Protein AF-A0A9X6AEA3-F1 (afdb_monomer_lite)

Structure (mmCIF, N/CA/C/O backbone):
data_AF-A0A9X6AEA3-F1
#
_entry.id   AF-A0A9X6AEA3-F1
#
loop_
_atom_site.group_PDB
_atom_site.id
_atom_site.type_symbol
_atom_site.label_atom_id
_atom_site.label_alt_id
_atom_site.label_comp_id
_atom_site.label_asym_id
_atom_site.label_entity_id
_atom_site.label_seq_id
_atom_site.pdbx_PDB_ins_code
_atom_site.Cartn_x
_atom_site.Cartn_y
_atom_site.Cartn_z
_atom_site.occupancy
_atom_site.B_iso_or_equiv
_atom_site.auth_seq_id
_atom_site.auth_comp_id
_atom_site.auth_asym_id
_atom_site.auth_atom_id
_atom_site.pdbx_PDB_model_num
ATOM 1 N N . TYR A 1 1 ? -5.949 -10.024 3.122 1.00 87.62 1 TYR A N 1
ATOM 2 C CA . TYR A 1 1 ? -5.742 -8.581 3.340 1.00 87.62 1 TYR A CA 1
ATOM 3 C C . TYR A 1 1 ? -6.899 -7.723 2.828 1.00 87.62 1 TYR A C 1
ATOM 5 O O . TYR A 1 1 ? -7.717 -7.357 3.647 1.00 87.62 1 TYR A O 1
ATOM 13 N N . ARG A 1 2 ? -7.073 -7.421 1.525 1.00 93.06 2 ARG A N 1
ATOM 14 C CA . ARG A 1 2 ? -8.079 -6.403 1.107 1.00 93.06 2 ARG A CA 1
ATOM 15 C C . ARG A 1 2 ? -9.509 -6.643 1.609 1.00 93.06 2 ARG A C 1
ATOM 17 O O . ARG A 1 2 ? -10.118 -5.722 2.129 1.00 93.06 2 ARG A O 1
ATOM 24 N N . VAL A 1 3 ? -9.994 -7.879 1.487 1.00 95.38 3 VAL A N 1
ATOM 25 C CA . VAL A 1 3 ? -11.344 -8.274 1.928 1.00 95.38 3 VAL A CA 1
ATOM 26 C C . VAL A 1 3 ? -11.512 -8.149 3.446 1.00 95.38 3 VAL A C 1
ATOM 28 O O . VAL A 1 3 ? -12.581 -7.770 3.901 1.00 95.38 3 VAL A O 1
ATOM 31 N N . GLU A 1 4 ? -10.471 -8.439 4.229 1.00 95.75 4 GLU A N 1
ATOM 32 C CA . GLU A 1 4 ? -10.518 -8.340 5.697 1.00 95.75 4 GLU A CA 1
ATOM 33 C C . GLU A 1 4 ? -10.603 -6.877 6.142 1.00 95.75 4 GLU A C 1
ATOM 35 O O . GLU A 1 4 ? -11.446 -6.537 6.965 1.00 95.75 4 GLU A O 1
ATOM 40 N N . PHE A 1 5 ? -9.792 -6.000 5.537 1.00 96.50 5 PHE A N 1
ATOM 41 C CA . PHE A 1 5 ? -9.825 -4.560 5.814 1.00 96.50 5 PHE A CA 1
ATOM 42 C C . PHE A 1 5 ? -11.168 -3.936 5.406 1.00 96.50 5 PHE A C 1
ATOM 44 O O . PHE A 1 5 ? -11.756 -3.189 6.183 1.00 96.50 5 PHE A O 1
ATOM 51 N N . GLU A 1 6 ? -11.702 -4.292 4.232 1.00 95.81 6 GLU A N 1
ATOM 52 C CA . GLU A 1 6 ? -13.019 -3.826 3.780 1.00 95.81 6 GLU A CA 1
ATOM 53 C C . GLU A 1 6 ? -14.149 -4.308 4.704 1.00 95.81 6 GLU A C 1
ATOM 55 O O . GLU A 1 6 ? -15.024 -3.522 5.065 1.00 95.81 6 GLU A O 1
ATOM 60 N N . ALA A 1 7 ? -14.107 -5.569 5.149 1.00 97.38 7 ALA A N 1
ATOM 61 C CA . ALA A 1 7 ? -15.085 -6.119 6.088 1.00 97.38 7 ALA A CA 1
ATOM 62 C C . ALA A 1 7 ? -15.047 -5.433 7.465 1.00 97.38 7 ALA A C 1
ATOM 64 O O . ALA A 1 7 ? -16.085 -5.312 8.112 1.00 97.38 7 ALA A O 1
ATOM 65 N N . ALA A 1 8 ? -13.874 -4.958 7.891 1.00 96.75 8 ALA A N 1
ATOM 66 C CA . ALA A 1 8 ? -13.692 -4.170 9.109 1.00 96.75 8 ALA A CA 1
ATOM 67 C C . ALA A 1 8 ? -14.001 -2.669 8.927 1.00 96.75 8 ALA A C 1
ATOM 69 O O . ALA A 1 8 ? -13.861 -1.896 9.870 1.00 96.75 8 ALA A O 1
ATOM 70 N N . GLY A 1 9 ? -14.408 -2.233 7.728 1.00 96.75 9 GLY A N 1
ATOM 71 C CA . GLY A 1 9 ? -14.692 -0.825 7.439 1.00 96.75 9 GLY A CA 1
ATOM 72 C C . GLY A 1 9 ? -13.447 0.062 7.319 1.00 96.75 9 GLY A C 1
ATOM 73 O O . GLY A 1 9 ? -13.567 1.285 7.356 1.00 96.75 9 GLY A O 1
ATOM 74 N N . VAL A 1 10 ? -12.259 -0.527 7.155 1.00 96.94 10 VAL A N 1
ATOM 75 C CA . VAL A 1 10 ? -10.989 0.197 7.034 1.00 96.94 10 VAL A CA 1
ATOM 76 C C . VAL A 1 10 ? -10.636 0.395 5.561 1.00 96.94 10 VAL A C 1
ATOM 78 O O . VAL A 1 10 ? -10.346 -0.556 4.831 1.00 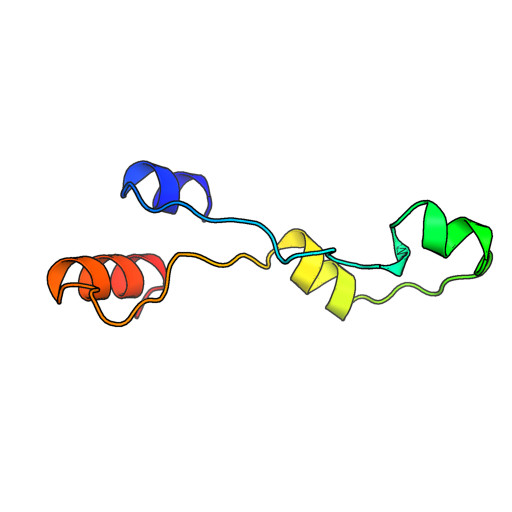96.94 10 VAL A O 1
ATOM 81 N N . GLU A 1 11 ? -10.601 1.652 5.111 1.00 96.62 11 GLU A N 1
ATOM 82 C CA . GLU A 1 11 ? -10.110 1.977 3.771 1.00 96.62 11 GLU A CA 1
ATOM 83 C C . GLU A 1 11 ? -8.591 1.765 3.685 1.00 96.62 11 GLU A C 1
ATOM 85 O O . GLU A 1 11 ? -7.808 2.323 4.458 1.00 96.62 11 GLU A O 1
ATOM 90 N N . ILE A 1 12 ? -8.169 1.009 2.671 1.00 96.88 12 ILE A N 1
ATOM 91 C CA . ILE A 1 12 ? -6.766 0.845 2.296 1.00 96.88 12 ILE A CA 1
ATOM 92 C C . ILE A 1 12 ? -6.521 1.334 0.873 1.00 96.88 12 ILE A C 1
ATOM 94 O O . ILE A 1 12 ? -7.356 1.202 -0.024 1.00 96.88 12 ILE A O 1
ATOM 98 N N . ARG A 1 13 ? -5.314 1.836 0.632 1.00 95.81 13 ARG A N 1
ATOM 99 C CA . ARG A 1 13 ? -4.867 2.307 -0.677 1.00 95.81 13 ARG A CA 1
ATOM 100 C C . ARG A 1 13 ? -3.526 1.674 -1.034 1.00 95.81 13 ARG A C 1
ATOM 102 O O . ARG A 1 13 ? -2.678 1.518 -0.160 1.00 95.81 13 ARG A O 1
ATOM 109 N N . PRO A 1 14 ? -3.296 1.290 -2.300 1.00 94.94 14 PRO A N 1
ATOM 110 C CA . PRO A 1 14 ? -1.994 0.776 -2.717 1.00 94.94 14 PRO A CA 1
ATOM 111 C C . PRO A 1 14 ? -0.918 1.858 -2.572 1.00 94.94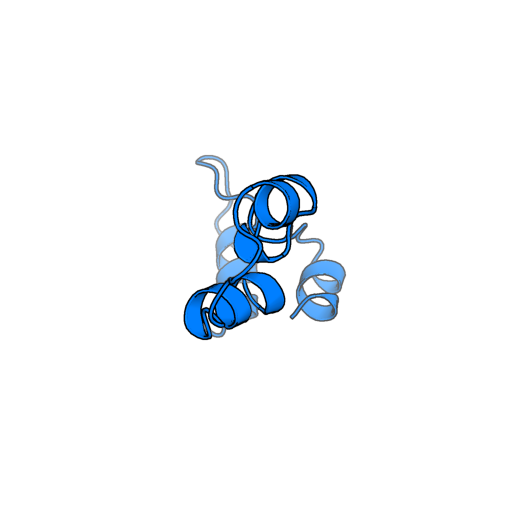 14 PRO A C 1
ATOM 113 O O . PRO A 1 14 ? -1.224 3.048 -2.644 1.00 94.94 14 PRO A O 1
ATOM 116 N N . VAL A 1 15 ? 0.349 1.455 -2.435 1.00 93.69 15 VAL A N 1
ATOM 117 C CA . VAL A 1 15 ? 1.482 2.398 -2.368 1.00 93.69 15 VAL A CA 1
ATOM 118 C C . VAL A 1 15 ? 1.453 3.379 -3.544 1.00 93.69 15 VAL A C 1
ATOM 120 O O . VAL A 1 15 ? 1.364 2.981 -4.710 1.00 93.69 15 VAL A O 1
ATOM 123 N N . ILE A 1 16 ? 1.553 4.674 -3.228 1.00 89.88 16 ILE A N 1
ATOM 124 C CA . ILE A 1 16 ? 1.517 5.762 -4.210 1.00 89.88 16 ILE A CA 1
ATOM 125 C C . ILE A 1 16 ? 2.621 5.563 -5.252 1.00 89.88 16 ILE A C 1
ATOM 127 O O . ILE A 1 16 ? 3.762 5.257 -4.912 1.00 89.88 16 ILE A O 1
ATOM 131 N N . ALA A 1 17 ? 2.264 5.744 -6.528 1.00 86.88 17 ALA A N 1
ATOM 132 C CA . ALA A 1 17 ? 3.108 5.565 -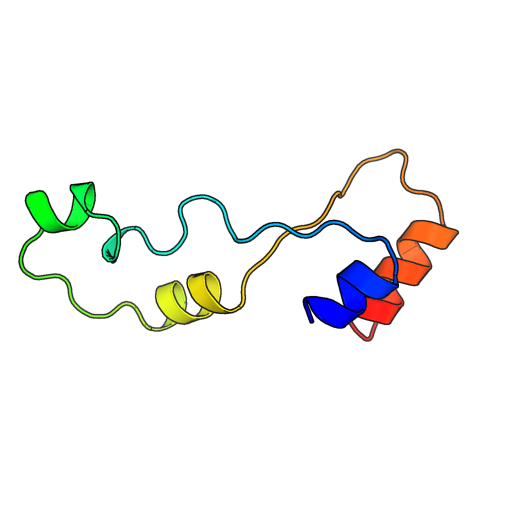7.717 1.00 86.88 17 ALA A CA 1
ATOM 133 C C . ALA A 1 17 ? 3.650 4.138 -7.961 1.00 86.88 17 ALA A C 1
ATOM 135 O O . ALA A 1 17 ? 3.919 3.786 -9.114 1.00 86.88 17 ALA A O 1
ATOM 136 N N . GLY A 1 18 ? 3.724 3.290 -6.932 1.00 91.06 18 GLY A N 1
ATOM 137 C CA . GLY A 1 18 ? 4.127 1.896 -7.038 1.00 91.06 18 GLY A CA 1
ATOM 138 C C . GLY A 1 18 ? 5.537 1.715 -7.612 1.00 91.06 18 GLY A C 1
ATOM 139 O O . GLY A 1 18 ? 6.418 2.552 -7.436 1.00 91.06 18 GLY A O 1
ATOM 140 N N . ASP A 1 19 ? 5.755 0.608 -8.323 1.00 94.56 19 ASP A N 1
ATOM 141 C CA . ASP A 1 19 ? 7.004 0.365 -9.041 1.00 94.56 19 ASP A CA 1
ATOM 142 C C . ASP A 1 19 ? 7.078 1.259 -10.288 1.00 94.56 19 ASP A C 1
ATOM 144 O O . ASP A 1 19 ? 6.443 0.988 -11.315 1.00 94.56 19 ASP A O 1
ATOM 148 N N . ILE A 1 20 ? 7.883 2.321 -10.196 1.00 93.75 20 ILE A N 1
ATOM 149 C CA . ILE A 1 20 ? 8.076 3.299 -11.271 1.00 93.75 20 ILE A CA 1
ATOM 150 C C . ILE A 1 20 ? 8.546 2.653 -12.580 1.00 93.75 20 ILE A C 1
ATOM 152 O O . ILE A 1 20 ? 8.184 3.133 -13.651 1.00 93.75 20 ILE A O 1
ATOM 156 N N . THR A 1 21 ? 9.262 1.522 -12.526 1.00 92.75 21 THR A N 1
ATOM 157 C CA . THR A 1 21 ? 9.763 0.832 -13.728 1.00 92.75 21 THR A CA 1
ATOM 158 C C . THR A 1 21 ? 8.646 0.261 -14.607 1.00 92.75 21 THR A C 1
ATOM 160 O O . THR A 1 21 ? 8.821 -0.002 -15.803 1.00 92.75 21 THR A O 1
ATOM 163 N N . ARG A 1 22 ? 7.452 0.089 -14.031 1.00 90.50 22 ARG A N 1
ATOM 164 C CA . ARG A 1 22 ? 6.257 -0.389 -14.734 1.00 90.50 22 ARG A CA 1
ATOM 165 C C . ARG A 1 22 ? 5.463 0.737 -15.387 1.00 90.50 22 ARG A C 1
ATOM 167 O O . ARG A 1 22 ? 4.600 0.445 -16.213 1.00 90.50 22 ARG A O 1
ATOM 174 N N . GLN A 1 23 ? 5.744 1.993 -15.044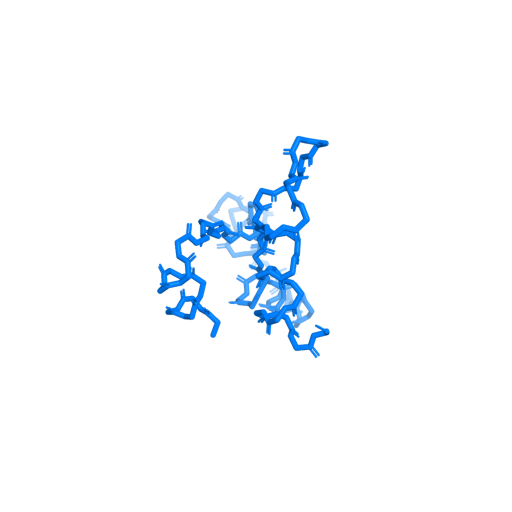 1.00 92.06 23 GLN A N 1
ATOM 175 C CA . GLN A 1 23 ? 4.979 3.135 -15.525 1.00 92.06 23 GLN A CA 1
ATOM 176 C C . GLN A 1 23 ? 5.296 3.443 -17.001 1.00 92.06 23 GLN A C 1
ATOM 178 O O . GLN A 1 23 ? 6.466 3.400 -17.398 1.00 92.06 23 GLN A O 1
ATOM 183 N N . PRO A 1 24 ? 4.294 3.808 -17.828 1.00 92.62 24 PRO A N 1
ATOM 184 C CA . PRO A 1 24 ? 4.509 4.097 -19.249 1.00 92.62 24 PRO A CA 1
ATOM 185 C C . PRO A 1 24 ? 5.542 5.199 -19.499 1.00 92.62 24 PRO A C 1
ATOM 187 O O . PRO A 1 24 ? 6.370 5.081 -20.401 1.00 92.62 24 PRO A O 1
ATOM 190 N N . PHE A 1 25 ? 5.530 6.253 -18.675 1.00 94.25 25 PHE A N 1
ATOM 191 C CA . PHE A 1 25 ? 6.480 7.355 -18.809 1.00 94.25 25 PHE A CA 1
ATOM 192 C C . PHE A 1 25 ? 7.919 6.910 -18.531 1.00 94.25 25 PHE A C 1
ATOM 194 O O . PHE A 1 25 ? 8.827 7.388 -19.194 1.00 94.25 25 PHE A O 1
ATOM 201 N N . TYR A 1 26 ? 8.141 5.971 -17.607 1.00 93.50 26 TYR A N 1
ATOM 202 C CA . TYR A 1 26 ? 9.481 5.475 -17.301 1.00 93.50 26 TYR A CA 1
ATOM 203 C C . TYR A 1 26 ? 10.029 4.639 -18.459 1.00 93.50 26 TYR A C 1
ATOM 205 O O . TYR A 1 26 ? 11.124 4.897 -18.955 1.00 93.50 26 TYR A O 1
ATOM 213 N N . ARG A 1 27 ? 9.221 3.696 -18.961 1.00 91.81 27 ARG A N 1
ATOM 214 C CA . ARG A 1 27 ? 9.593 2.804 -20.075 1.00 91.81 27 ARG A CA 1
ATOM 215 C C . ARG A 1 27 ? 9.914 3.550 -21.367 1.00 91.81 27 ARG A C 1
ATOM 217 O O . ARG A 1 27 ? 10.702 3.066 -22.169 1.00 91.81 27 ARG A O 1
ATOM 224 N N . ARG A 1 28 ? 9.325 4.734 -21.561 1.00 94.38 28 ARG A N 1
ATOM 225 C CA . ARG A 1 28 ? 9.623 5.607 -22.703 1.00 94.38 28 ARG A CA 1
ATOM 226 C C . ARG A 1 28 ? 11.077 6.094 -22.717 1.00 94.38 28 ARG A C 1
ATOM 228 O O . ARG A 1 28 ? 11.633 6.242 -23.799 1.00 94.38 28 ARG A O 1
ATOM 235 N N . TYR A 1 29 ? 11.660 6.381 -21.553 1.00 95.50 29 TYR A N 1
ATOM 236 C CA . TYR A 1 29 ? 13.010 6.954 -21.440 1.00 95.50 29 TYR A CA 1
ATOM 237 C C . TYR A 1 29 ? 14.063 5.937 -20.988 1.00 95.50 29 TYR A C 1
ATOM 239 O O . TYR A 1 29 ? 15.252 6.167 -21.186 1.00 95.50 29 TYR A O 1
ATOM 247 N N . VAL A 1 30 ? 13.635 4.812 -20.410 1.00 93.81 30 VAL A N 1
ATOM 248 C CA . VAL A 1 30 ? 14.499 3.722 -19.943 1.00 93.81 30 VAL A CA 1
ATOM 249 C C . VAL A 1 30 ? 14.012 2.405 -20.572 1.00 93.81 30 VAL A C 1
ATOM 251 O O . VAL A 1 30 ? 13.230 1.681 -19.951 1.00 93.81 30 VAL A O 1
ATOM 254 N N . PRO A 1 31 ? 14.413 2.109 -21.825 1.00 81.62 31 PRO A N 1
ATOM 255 C CA . PRO A 1 31 ? 13.918 0.947 -22.569 1.00 81.62 31 PRO A CA 1
ATOM 256 C C . PRO A 1 31 ? 14.418 -0.387 -21.996 1.00 81.62 31 PRO A C 1
ATOM 258 O O . PRO A 1 31 ? 13.705 -1.386 -22.046 1.00 81.62 31 PRO A O 1
ATOM 261 N N . GLU A 1 32 ? 15.608 -0.396 -21.394 1.00 84.62 32 GLU A N 1
ATOM 262 C CA . GLU A 1 32 ? 16.184 -1.560 -20.721 1.00 84.62 32 GLU A CA 1
ATOM 263 C C . GLU A 1 32 ? 16.080 -1.385 -19.204 1.00 84.62 32 GLU A C 1
ATOM 265 O O . GLU A 1 32 ? 16.921 -0.766 -18.553 1.00 84.62 32 GLU A O 1
ATOM 270 N N . SER A 1 33 ? 15.007 -1.924 -18.628 1.00 82.62 33 SER A N 1
ATOM 271 C CA . SER A 1 33 ? 14.800 -1.952 -17.182 1.00 82.62 33 SER A CA 1
ATOM 272 C C . SER A 1 33 ? 14.968 -3.373 -16.664 1.00 82.62 33 SER A C 1
ATOM 274 O O . SER A 1 33 ? 14.122 -4.229 -16.917 1.00 82.62 33 SER A O 1
ATOM 276 N N . ALA A 1 34 ? 16.014 -3.612 -15.872 1.00 88.25 34 ALA A N 1
ATOM 277 C CA . ALA A 1 34 ? 16.116 -4.836 -15.083 1.00 88.25 34 ALA A CA 1
ATOM 278 C C . ALA A 1 34 ? 14.943 -4.944 -14.095 1.00 88.25 34 ALA A C 1
ATOM 280 O O . ALA A 1 34 ? 14.449 -3.931 -13.586 1.00 88.25 34 ALA A O 1
ATOM 281 N N . GLU A 1 35 ? 14.516 -6.171 -13.791 1.00 89.31 35 GLU A N 1
ATOM 282 C CA . GLU A 1 35 ? 13.517 -6.378 -12.749 1.00 89.31 35 GLU A CA 1
ATOM 283 C C . GLU A 1 35 ? 14.032 -5.892 -11.393 1.00 89.31 35 GLU A C 1
ATOM 285 O O . GLU A 1 35 ? 15.182 -6.112 -11.007 1.00 89.31 35 GLU A O 1
ATOM 290 N N . ARG A 1 36 ? 13.145 -5.238 -10.645 1.00 93.06 36 ARG A N 1
ATOM 291 C CA . ARG A 1 36 ? 13.387 -4.798 -9.273 1.00 93.06 36 ARG A CA 1
ATOM 292 C C . ARG A 1 36 ? 12.503 -5.641 -8.352 1.00 93.06 36 ARG A C 1
ATOM 294 O O . ARG A 1 36 ? 11.394 -5.215 -8.038 1.00 93.06 36 ARG A O 1
ATOM 301 N N . PRO A 1 37 ? 12.941 -6.846 -7.939 1.00 94.25 37 PRO A N 1
ATOM 302 C CA . PRO A 1 37 ? 12.075 -7.806 -7.249 1.00 94.25 37 PRO A CA 1
ATOM 303 C C . PRO A 1 37 ? 11.485 -7.245 -5.949 1.00 94.25 37 PRO A C 1
ATOM 305 O O . PRO A 1 37 ? 10.309 -7.458 -5.672 1.00 94.25 37 PRO A O 1
ATOM 308 N N . VAL A 1 38 ? 12.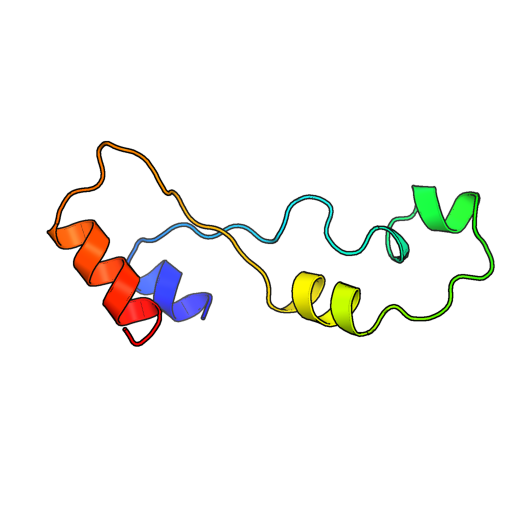253 -6.442 -5.206 1.00 95.06 38 VAL A N 1
ATOM 309 C CA . VAL A 1 38 ? 11.771 -5.764 -3.991 1.00 95.06 38 VAL A CA 1
ATOM 310 C C . VAL A 1 38 ? 10.732 -4.686 -4.319 1.00 95.06 38 VAL A C 1
ATOM 312 O O . VAL A 1 38 ? 9.691 -4.622 -3.671 1.00 95.06 38 VAL A O 1
ATOM 315 N N . ALA A 1 39 ? 10.953 -3.879 -5.364 1.00 94.06 39 ALA A N 1
ATOM 316 C CA . ALA A 1 39 ? 9.972 -2.878 -5.789 1.00 94.06 39 ALA A CA 1
ATOM 317 C C . ALA A 1 39 ? 8.672 -3.540 -6.272 1.00 94.06 39 ALA A C 1
ATOM 319 O O . ALA A 1 39 ? 7.585 -3.084 -5.929 1.00 94.06 39 ALA A O 1
ATOM 320 N N . ARG A 1 40 ? 8.768 -4.666 -6.992 1.00 94.25 40 ARG A N 1
ATOM 321 C CA . ARG A 1 40 ? 7.615 -5.490 -7.377 1.00 94.25 40 ARG A CA 1
ATOM 322 C C . ARG A 1 40 ? 6.874 -6.034 -6.160 1.00 94.25 40 ARG A C 1
ATOM 324 O O . ARG A 1 40 ? 5.644 -5.998 -6.152 1.00 94.25 40 ARG A O 1
ATOM 331 N N . LEU A 1 41 ? 7.593 -6.530 -5.154 1.00 95.81 41 LEU A N 1
ATOM 332 C CA . LEU A 1 41 ? 7.001 -7.047 -3.921 1.00 95.81 41 LEU A CA 1
ATOM 333 C C . LEU A 1 41 ? 6.180 -5.961 -3.212 1.00 95.81 41 LEU A C 1
ATOM 335 O O . LEU A 1 41 ? 5.008 -6.185 -2.917 1.00 95.81 41 LEU A O 1
ATOM 339 N N . VAL A 1 42 ? 6.751 -4.767 -3.026 1.00 95.31 42 VAL A N 1
ATOM 340 C CA . VAL A 1 42 ? 6.055 -3.620 -2.415 1.00 95.31 42 VAL A CA 1
ATOM 341 C C . VAL A 1 42 ? 4.904 -3.127 -3.294 1.00 95.31 42 VAL A C 1
ATOM 343 O O . VAL A 1 42 ? 3.829 -2.837 -2.793 1.00 95.31 42 VAL A O 1
ATOM 346 N N . HIS A 1 43 ? 5.071 -3.076 -4.613 1.00 95.00 43 HIS A N 1
ATOM 347 C CA . HIS A 1 43 ? 4.012 -2.645 -5.529 1.00 95.00 43 HIS A CA 1
ATOM 348 C C . HIS A 1 43 ? 2.791 -3.578 -5.531 1.00 95.00 43 HIS A C 1
ATOM 350 O O . HIS A 1 43 ? 1.673 -3.129 -5.767 1.00 95.00 43 HIS A O 1
ATOM 356 N N . THR A 1 44 ? 3.003 -4.877 -5.315 1.00 94.06 44 THR A N 1
ATOM 357 C CA . THR A 1 44 ? 1.932 -5.885 -5.340 1.00 94.06 44 THR A CA 1
ATOM 358 C C . THR A 1 44 ? 1.266 -6.072 -3.981 1.00 94.06 44 THR A C 1
ATOM 360 O O . THR A 1 44 ? 0.047 -6.244 -3.924 1.00 94.06 44 THR A O 1
ATOM 363 N N . ASN A 1 45 ? 2.041 -6.002 -2.897 1.00 94.50 45 ASN A N 1
ATOM 364 C CA . ASN A 1 45 ? 1.560 -6.311 -1.549 1.00 94.50 45 ASN A CA 1
ATOM 365 C C . ASN A 1 45 ? 1.444 -5.088 -0.640 1.00 94.50 45 ASN A C 1
ATOM 367 O O . ASN A 1 45 ? 0.740 -5.154 0.357 1.00 94.50 45 ASN A O 1
ATOM 371 N N . GLY A 1 46 ? 2.120 -3.987 -0.960 1.00 94.94 46 GLY A N 1
ATOM 372 C CA . GLY A 1 46 ? 2.134 -2.784 -0.141 1.00 94.94 46 GLY A CA 1
ATOM 373 C C . GLY A 1 46 ? 0.841 -1.986 -0.260 1.00 94.94 46 GLY A C 1
ATOM 374 O O . GLY A 1 46 ? 0.326 -1.738 -1.356 1.00 94.94 46 GLY A O 1
ATOM 375 N N . PHE A 1 47 ? 0.366 -1.519 0.886 1.00 95.75 47 PHE A N 1
ATOM 376 C CA . PHE A 1 47 ? -0.771 -0.625 1.024 1.00 95.75 47 PHE A CA 1
ATOM 377 C C . PHE A 1 47 ? -0.555 0.307 2.221 1.00 95.75 47 PHE A C 1
ATOM 379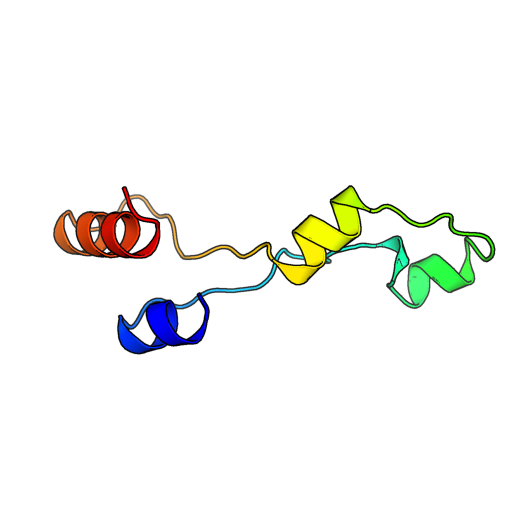 O O . PHE A 1 47 ? 0.352 0.102 3.024 1.00 95.75 47 PHE A O 1
ATOM 386 N N . TYR A 1 48 ? -1.381 1.338 2.317 1.00 95.25 48 TYR A N 1
ATOM 387 C CA . TYR A 1 48 ? -1.480 2.218 3.471 1.00 95.25 48 TYR A CA 1
ATOM 388 C C . TYR A 1 48 ? -2.951 2.424 3.832 1.00 95.25 48 TYR A C 1
ATOM 390 O O . TYR A 1 48 ? -3.824 2.317 2.971 1.00 95.25 48 TYR A O 1
ATOM 398 N N . PHE A 1 49 ? -3.210 2.727 5.096 1.00 95.44 49 PHE A N 1
ATOM 399 C CA . PHE A 1 49 ? -4.511 3.122 5.635 1.00 95.44 49 PHE A CA 1
ATOM 400 C C . PHE A 1 49 ? -4.363 4.460 6.371 1.00 95.44 49 PHE A C 1
ATOM 402 O O . PHE A 1 49 ? -3.256 4.996 6.488 1.00 95.44 49 PHE A O 1
ATOM 409 N N . GLY A 1 50 ? -5.478 5.033 6.823 1.00 93.62 50 GLY A N 1
ATOM 410 C CA . GLY A 1 50 ? -5.466 6.269 7.600 1.00 93.62 50 GLY A CA 1
ATOM 411 C C . GLY A 1 50 ? -4.718 6.091 8.921 1.00 93.62 50 GLY A C 1
ATOM 412 O O . GLY A 1 50 ? -5.109 5.276 9.745 1.00 93.62 50 GLY A O 1
ATOM 413 N N . ASN A 1 51 ? -3.663 6.876 9.128 1.00 93.94 51 ASN A N 1
ATOM 414 C CA . ASN A 1 51 ? -2.957 6.972 10.402 1.00 93.94 51 ASN A CA 1
ATOM 415 C C . ASN A 1 51 ? -2.909 8.446 10.806 1.00 93.94 51 ASN A C 1
ATOM 417 O O . ASN A 1 51 ? -2.162 9.227 10.211 1.00 93.94 51 ASN A O 1
ATOM 421 N N . ASN A 1 52 ? -3.768 8.836 11.742 1.00 94.69 52 ASN A N 1
ATOM 422 C CA . ASN A 1 52 ? -3.949 10.225 12.141 1.00 94.69 52 ASN A CA 1
ATOM 423 C C . ASN A 1 52 ? -4.022 10.350 13.676 1.00 94.69 52 ASN A C 1
ATOM 425 O O . ASN A 1 52 ? -4.310 9.357 14.341 1.00 94.69 52 ASN A O 1
ATOM 429 N N . PRO A 1 53 ? -3.760 11.542 14.244 1.00 96.50 53 PRO A N 1
ATOM 430 C CA . PRO A 1 53 ? -3.729 11.735 15.696 1.00 96.50 53 PRO A CA 1
ATOM 431 C C . PRO A 1 53 ? -5.070 11.544 16.412 1.00 96.50 53 PRO A C 1
ATOM 433 O O . PRO A 1 53 ? -5.069 11.412 17.631 1.00 96.50 53 PRO A O 1
ATOM 436 N N . ASP A 1 54 ? -6.185 11.551 15.681 1.00 97.00 54 ASP A N 1
ATOM 437 C CA . ASP A 1 54 ? -7.537 11.464 16.236 1.00 97.00 54 ASP A CA 1
ATOM 438 C C . ASP A 1 54 ? -8.075 10.020 16.253 1.00 97.00 54 ASP A C 1
ATOM 440 O O . ASP A 1 54 ? -9.247 9.812 16.563 1.00 97.00 54 ASP A O 1
ATOM 444 N N . LEU A 1 55 ? -7.238 9.022 15.923 1.00 96.56 55 LEU A N 1
ATOM 445 C CA . LEU A 1 55 ? -7.604 7.609 16.037 1.00 96.56 55 LEU A CA 1
ATOM 446 C C . LEU A 1 55 ? -7.974 7.265 17.481 1.00 96.56 55 LEU A C 1
ATOM 448 O O . LEU A 1 55 ? -7.232 7.540 18.426 1.00 96.56 55 LEU A O 1
ATOM 452 N N . THR A 1 56 ? -9.121 6.623 17.632 1.00 97.50 56 THR A N 1
ATOM 453 C CA . THR A 1 56 ? -9.586 6.082 18.906 1.00 97.50 56 THR A CA 1
ATOM 454 C C . THR A 1 56 ? -8.850 4.789 19.257 1.00 97.50 56 THR A C 1
ATOM 456 O O . THR A 1 56 ? -8.326 4.091 18.390 1.00 97.50 56 THR A O 1
ATOM 459 N N . GLU A 1 57 ? -8.848 4.428 20.541 1.00 97.38 57 GLU A N 1
ATOM 460 C CA . GLU A 1 57 ? -8.285 3.151 21.011 1.00 97.38 57 GLU A CA 1
ATOM 461 C C . GLU A 1 57 ? -8.966 1.931 20.359 1.00 97.38 57 GLU A C 1
ATOM 463 O O . GLU A 1 57 ? -8.303 0.943 20.041 1.00 97.38 57 GLU A O 1
ATOM 468 N N . ASP A 1 58 ? -10.276 2.008 20.094 1.00 97.38 58 ASP A N 1
ATOM 469 C CA . ASP A 1 58 ? -11.025 0.939 19.417 1.00 97.38 58 ASP A CA 1
ATOM 470 C C . ASP A 1 58 ? -10.592 0.786 17.948 1.00 97.38 58 ASP A C 1
ATOM 472 O O . ASP A 1 58 ? -10.422 -0.332 17.449 1.00 97.38 58 ASP A O 1
ATOM 476 N N . GLU A 1 59 ? -10.365 1.903 17.248 1.00 96.94 59 GLU A N 1
ATOM 477 C CA . GLU A 1 59 ? -9.826 1.894 15.884 1.00 96.94 59 GLU A CA 1
ATOM 478 C C . GLU A 1 59 ? -8.391 1.360 15.861 1.00 96.94 59 GLU A C 1
ATOM 480 O O . GLU A 1 59 ? -8.061 0.543 15.003 1.00 96.94 59 GLU A O 1
ATOM 485 N N . LEU A 1 60 ? -7.546 1.760 16.818 1.00 96.31 60 LEU A N 1
ATOM 486 C CA . LEU A 1 60 ? -6.186 1.232 16.956 1.00 96.31 60 LEU A CA 1
ATOM 487 C C . LEU A 1 60 ? -6.189 -0.281 17.192 1.00 96.31 60 LEU A C 1
ATOM 489 O O . LEU A 1 60 ? -5.455 -0.997 16.515 1.00 96.31 60 LEU A O 1
ATOM 493 N N . THR A 1 61 ? -7.049 -0.770 18.087 1.00 97.06 61 THR A N 1
ATOM 494 C CA . THR A 1 61 ? -7.201 -2.207 18.366 1.00 97.06 61 THR A CA 1
ATOM 495 C C . THR A 1 61 ? -7.622 -2.958 17.107 1.00 97.06 61 THR A C 1
ATOM 497 O O . THR A 1 61 ? -6.989 -3.941 16.733 1.00 97.06 61 THR A O 1
ATOM 500 N N . THR A 1 62 ? -8.614 -2.432 16.382 1.00 96.69 62 THR A N 1
ATOM 501 C CA . THR A 1 62 ? -9.067 -3.008 15.107 1.00 96.69 62 THR A CA 1
ATOM 502 C C . THR A 1 62 ? -7.927 -3.094 14.086 1.00 96.69 62 THR A C 1
ATOM 504 O O . THR A 1 62 ? -7.792 -4.095 13.381 1.00 96.69 62 THR A O 1
ATOM 507 N N . LEU A 1 63 ? -7.091 -2.054 13.988 1.00 96.69 63 LEU A N 1
ATOM 508 C CA . LEU A 1 63 ? -5.949 -2.030 13.072 1.00 96.69 63 LEU A CA 1
ATOM 509 C C . LEU A 1 63 ? -4.851 -3.027 13.473 1.00 96.69 63 LEU A C 1
ATOM 511 O O . LEU A 1 63 ? -4.295 -3.674 12.585 1.00 96.69 63 LEU A O 1
ATOM 515 N N . CYS A 1 64 ? -4.547 -3.168 14.766 1.00 95.94 64 CYS A N 1
ATOM 516 C CA . CYS A 1 64 ? -3.585 -4.156 15.268 1.00 95.94 64 CYS A CA 1
ATOM 517 C C . CYS A 1 64 ? -4.065 -5.590 15.003 1.00 95.94 64 CYS A C 1
ATOM 519 O O . CYS A 1 64 ? -3.339 -6.366 14.377 1.00 95.94 64 CYS A O 1
ATOM 521 N N . ASP A 1 65 ? -5.331 -5.887 15.313 1.00 96.44 65 ASP A N 1
ATOM 522 C CA . ASP A 1 65 ? -5.942 -7.198 15.067 1.00 96.44 65 ASP A CA 1
ATOM 523 C C . ASP A 1 65 ? -5.864 -7.592 13.580 1.00 96.44 65 ASP A C 1
ATOM 525 O O . ASP A 1 65 ? -5.523 -8.726 13.234 1.00 96.44 65 ASP A O 1
ATOM 529 N N . LEU A 1 66 ? -6.131 -6.643 12.671 1.00 95.62 66 LEU A N 1
ATOM 530 C CA . LEU A 1 66 ? -6.031 -6.852 11.219 1.00 95.62 66 LEU A CA 1
ATOM 531 C C . LEU A 1 66 ? -4.596 -7.113 10.735 1.00 95.62 66 LEU A C 1
ATOM 533 O O . LEU A 1 66 ? -4.406 -7.728 9.680 1.00 95.62 66 LEU A O 1
ATOM 537 N N . LEU A 1 67 ? -3.591 -6.623 11.461 1.00 94.19 67 LEU A N 1
ATOM 538 C CA . LEU A 1 67 ? -2.172 -6.840 11.170 1.00 94.19 67 LEU A CA 1
ATOM 539 C C . LEU A 1 67 ? -1.608 -8.091 11.860 1.00 94.19 67 LEU A C 1
ATOM 541 O O . LEU A 1 67 ? -0.524 -8.540 11.482 1.00 94.19 67 LEU A O 1
ATOM 545 N N . GLY A 1 68 ? -2.361 -8.689 12.786 1.00 91.94 68 GLY A N 1
ATOM 546 C CA . GLY A 1 68 ? -1.936 -9.839 13.580 1.00 91.94 68 GLY A CA 1
ATOM 547 C C . GLY A 1 68 ? -1.032 -9.472 14.760 1.00 91.94 68 GLY A C 1
ATOM 548 O O . GLY A 1 68 ? -0.217 -10.308 15.154 1.00 91.94 68 GLY A O 1
ATOM 549 N N . GLU A 1 69 ? -1.163 -8.247 15.277 1.00 74.12 69 GLU A N 1
ATOM 550 C CA . GLU A 1 69 ? -0.449 -7.708 16.448 1.00 74.12 69 GLU A CA 1
ATOM 551 C C . GLU A 1 69 ? -1.372 -7.578 17.664 1.00 74.12 69 GLU A C 1
ATOM 553 O O . GLU A 1 69 ? -2.544 -7.187 17.468 1.00 74.12 69 GLU A O 1
#

Secondary structure (DSSP, 8-state):
-HHHHHHTT--EEEPSS--GGGSHHHHHH-S-----HHHHHHHHH-EEE---TT--HHHHHHHHHHHT-

Sequence (69 aa):
YRVEFEAAGVEIRPVIAGDITRQPFYRRYVPESAERPVARLVHTNGFYFGNNPDLTEDELTTLCDLLGE

Foldseek 3Di:
DVVLCVVLVWDKAQPPCQLVCPDPVNCVPCVDDDDDVVSVVSRVPNIDTDDDPPDDPVNVVSVCVVVVD

pLDDT: mean 93.72, std 4.1, range [74.12, 97.5]

Radius of gyration: 16.18 Å; chains: 1; bounding box: 31×22×44 Å